Protein AF-0000000084526149 (afdb_homodimer)

Structure (mmCIF, N/CA/C/O backbone):
data_AF-0000000084526149-model_v1
#
loop_
_entity.id
_entity.type
_entity.pdbx_description
1 polymer 'DUF1289 domain-containing protein'
#
loop_
_atom_site.group_PDB
_atom_site.id
_atom_site.type_symbol
_atom_site.label_atom_id
_atom_site.label_alt_id
_atom_site.label_comp_id
_atom_site.label_asym_id
_atom_site.label_entity_id
_atom_site.label_seq_id
_atom_site.pdbx_PDB_ins_code
_atom_site.Cartn_x
_atom_site.Cartn_y
_atom_site.Cartn_z
_atom_site.occupancy
_atom_site.B_iso_or_equiv
_atom_site.auth_seq_id
_atom_site.auth_comp_id
_atom_site.auth_asym_id
_atom_site.auth_atom_id
_atom_site.pdbx_PDB_model_num
ATOM 1 N N . MET A 1 1 ? 4.742 16.484 -14.406 1 62.59 1 MET A N 1
ATOM 2 C CA . MET A 1 1 ? 3.447 16.203 -13.805 1 62.59 1 MET A CA 1
ATOM 3 C C . MET A 1 1 ? 3.385 16.719 -12.367 1 62.59 1 MET A C 1
ATOM 5 O O . MET A 1 1 ? 4.41 16.797 -11.695 1 62.59 1 MET A O 1
ATOM 9 N N . ALA A 1 2 ? 2.205 17.266 -11.969 1 78.88 2 ALA A N 1
ATOM 10 C CA . ALA A 1 2 ? 2.012 17.859 -10.648 1 78.88 2 ALA A CA 1
ATOM 11 C C . ALA A 1 2 ? 2.244 16.844 -9.547 1 78.88 2 ALA A C 1
ATOM 13 O O . ALA A 1 2 ? 2.006 15.641 -9.742 1 78.88 2 ALA A O 1
ATOM 14 N N . LYS A 1 3 ? 2.852 17.281 -8.508 1 91.75 3 LYS A N 1
ATOM 15 C CA . LYS A 1 3 ? 3.072 16.391 -7.367 1 91.75 3 LYS A CA 1
ATOM 16 C C . LYS A 1 3 ? 1.754 16.031 -6.684 1 91.75 3 LYS A C 1
ATOM 18 O O . LYS A 1 3 ? 0.881 16.891 -6.527 1 91.75 3 LYS A O 1
ATOM 23 N N . VAL A 1 4 ? 1.577 14.766 -6.395 1 95.19 4 VAL A N 1
ATOM 24 C CA . VAL A 1 4 ? 0.445 14.305 -5.602 1 95.19 4 VAL A CA 1
ATOM 25 C C . VAL A 1 4 ? 0.786 14.391 -4.117 1 95.19 4 VAL A C 1
ATOM 27 O O . VAL A 1 4 ? 1.903 14.062 -3.709 1 95.19 4 VAL A O 1
ATOM 30 N N . GLN A 1 5 ? -0.156 14.852 -3.379 1 95.88 5 GLN A N 1
ATOM 31 C CA . GLN A 1 5 ? 0.069 14.953 -1.94 1 95.88 5 GLN A CA 1
ATOM 32 C C . GLN A 1 5 ? 0.343 13.578 -1.332 1 95.88 5 GLN A C 1
ATOM 34 O O . GLN A 1 5 ? -0.36 12.609 -1.629 1 95.88 5 GLN A O 1
ATOM 39 N N . SER A 1 6 ? 1.387 13.469 -0.518 1 96.19 6 SER A N 1
ATOM 40 C CA . SER A 1 6 ? 1.696 12.242 0.202 1 96.19 6 SER A CA 1
ATOM 41 C C . SER A 1 6 ? 0.608 11.906 1.217 1 96.19 6 SER A C 1
ATOM 43 O O . SER A 1 6 ? -0.058 12.805 1.739 1 96.19 6 SER A O 1
ATOM 45 N N . PRO A 1 7 ? 0.477 10.688 1.5 1 96.31 7 PRO A N 1
ATOM 46 C CA . PRO A 1 7 ? -0.512 10.32 2.516 1 96.31 7 PRO A CA 1
ATOM 47 C C . PRO A 1 7 ? -0.159 10.852 3.902 1 96.31 7 PRO A C 1
ATOM 49 O O . PRO A 1 7 ? -1.006 10.852 4.801 1 96.31 7 PRO A O 1
ATOM 52 N N . CYS A 1 8 ? 1.026 11.266 4.066 1 96.56 8 CYS A N 1
ATOM 53 C CA . CYS A 1 8 ? 1.473 11.781 5.355 1 96.56 8 CYS A CA 1
ATOM 54 C C . CYS A 1 8 ? 0.773 13.094 5.691 1 96.56 8 CYS A C 1
ATOM 56 O O . CYS A 1 8 ? 0.669 13.984 4.844 1 96.56 8 CYS A O 1
ATOM 58 N N . ILE A 1 9 ? 0.421 13.227 6.941 1 95.88 9 ILE A N 1
ATOM 59 C CA . ILE A 1 9 ? -0.251 14.461 7.328 1 95.88 9 ILE A CA 1
ATOM 60 C C . ILE A 1 9 ? 0.566 15.18 8.398 1 95.88 9 ILE A C 1
ATOM 62 O O . ILE A 1 9 ? 0.052 16.062 9.086 1 95.88 9 ILE A O 1
ATOM 66 N N . GLY A 1 10 ? 1.83 14.688 8.648 1 95.38 10 GLY A N 1
ATOM 67 C CA . GLY A 1 10 ? 2.803 15.461 9.406 1 95.38 10 GLY A CA 1
ATOM 68 C C . GLY A 1 10 ? 2.773 15.172 10.891 1 95.38 10 GLY A C 1
ATOM 69 O O . GLY A 1 10 ? 3.322 15.93 11.688 1 95.38 10 GLY A O 1
ATOM 70 N N . VAL A 1 11 ? 2.123 14.156 11.383 1 95 11 VAL A N 1
ATOM 71 C CA . VAL A 1 11 ? 2.082 13.773 12.789 1 95 11 VAL A CA 1
ATOM 72 C C . VAL A 1 11 ? 3.268 12.867 13.109 1 95 11 VAL A C 1
ATOM 74 O O . VAL A 1 11 ? 4.047 13.148 14.023 1 95 11 VAL A O 1
ATOM 77 N N . CYS A 1 12 ? 3.518 11.922 12.508 1 95.94 12 CYS A N 1
ATOM 78 C CA . CYS A 1 12 ? 4.633 10.984 12.492 1 95.94 12 CYS A CA 1
ATOM 79 C C . CYS A 1 12 ? 4.941 10.484 13.898 1 95.94 12 CYS A C 1
ATOM 81 O O . CYS A 1 12 ? 6.098 10.508 14.328 1 95.94 12 CYS A O 1
ATOM 83 N N . LYS A 1 13 ? 4.023 10.219 14.719 1 96.38 13 LYS A N 1
ATOM 84 C CA . LYS A 1 13 ? 4.141 9.508 15.992 1 96.38 13 LYS A CA 1
ATOM 85 C C . LYS A 1 13 ? 3.898 8.008 15.805 1 96.38 13 LYS A C 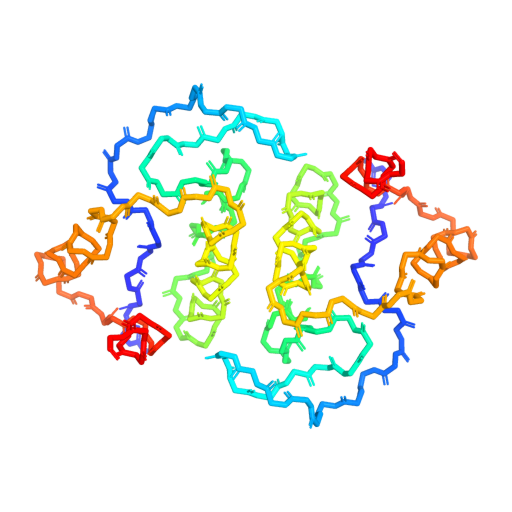1
ATOM 87 O O . LYS A 1 13 ? 2.752 7.566 15.719 1 96.38 13 LYS A O 1
ATOM 92 N N . PHE A 1 14 ? 4.957 7.312 15.836 1 96.38 14 PHE A N 1
ATOM 93 C CA . PHE A 1 14 ? 4.91 5.887 15.531 1 96.38 14 PHE A CA 1
ATOM 94 C C . PHE A 1 14 ? 4.688 5.066 16.797 1 96.38 14 PHE A C 1
ATOM 96 O O . PHE A 1 14 ? 5.629 4.484 17.344 1 96.38 14 PHE A O 1
ATOM 103 N N . ARG A 1 15 ? 3.443 4.969 17.188 1 94.94 15 ARG A N 1
ATOM 104 C CA . ARG A 1 15 ? 3.102 4.273 18.422 1 94.94 15 ARG A CA 1
ATOM 105 C C . ARG A 1 15 ? 1.818 3.467 18.266 1 94.94 15 ARG A C 1
ATOM 107 O O . ARG A 1 15 ? 1.296 2.922 19.25 1 94.94 15 ARG A O 1
ATOM 114 N N . ARG A 1 16 ? 1.331 3.398 17.094 1 92.75 16 ARG A N 1
ATOM 115 C CA . ARG A 1 16 ? 0.119 2.633 16.828 1 92.75 16 ARG A CA 1
ATOM 116 C C . ARG A 1 16 ? 0.453 1.19 16.469 1 92.75 16 ARG A C 1
ATOM 118 O O . ARG A 1 16 ? 1.125 0.937 15.461 1 92.75 16 ARG A O 1
ATOM 125 N N . PRO A 1 17 ? -0.042 0.254 17.281 1 91.81 17 PRO A N 1
ATOM 126 C CA . PRO A 1 17 ? 0.179 -1.143 16.906 1 91.81 17 PRO A CA 1
ATOM 127 C C . PRO A 1 17 ? -0.62 -1.55 15.664 1 91.81 17 PRO A C 1
ATOM 129 O O . PRO A 1 17 ? -1.758 -1.108 15.492 1 91.81 17 PRO A O 1
ATOM 132 N N . GLY A 1 18 ? 0.069 -2.332 14.828 1 89.75 18 GLY A N 1
ATOM 133 C CA . GLY A 1 18 ? -0.612 -2.785 13.625 1 89.75 18 GLY A CA 1
ATOM 134 C C . GLY A 1 18 ? 0.02 -4.02 13.016 1 89.75 18 GLY A C 1
ATOM 135 O O . GLY A 1 18 ? 0.942 -4.602 13.594 1 89.75 18 GLY A O 1
ATOM 136 N N . PRO A 1 19 ? -0.462 -4.387 11.875 1 84.75 19 PRO A N 1
ATOM 137 C CA . PRO A 1 19 ? -0.054 -5.656 11.273 1 84.75 19 PRO A CA 1
ATOM 138 C C . PRO A 1 19 ? 1.415 -5.672 10.859 1 84.75 19 PRO A C 1
ATOM 140 O O . PRO A 1 19 ? 2.035 -6.734 10.797 1 84.75 19 PRO A O 1
ATOM 143 N N . ALA A 1 20 ? 1.966 -4.535 10.586 1 91 20 ALA A N 1
ATOM 144 C CA . ALA A 1 20 ? 3.357 -4.461 10.148 1 91 20 ALA A CA 1
ATOM 145 C C . ALA A 1 20 ? 4.234 -3.83 11.227 1 91 20 ALA A C 1
ATOM 147 O O . ALA A 1 20 ? 5.18 -3.098 10.914 1 91 20 ALA A O 1
ATOM 148 N N . GLY A 1 21 ? 3.807 -4.047 12.453 1 91.38 21 GLY A N 1
ATOM 149 C CA . GLY A 1 21 ? 4.57 -3.492 13.555 1 91.38 21 GLY A CA 1
ATOM 150 C C . GLY A 1 21 ? 3.986 -2.199 14.094 1 91.38 21 GLY A C 1
ATOM 151 O O . GLY A 1 21 ? 2.793 -2.125 14.391 1 91.38 21 GLY A O 1
ATOM 152 N N . THR A 1 22 ? 4.801 -1.172 14.156 1 95.62 22 THR A N 1
ATOM 153 C CA . THR A 1 22 ? 4.375 0.111 14.695 1 95.62 22 THR A CA 1
ATOM 154 C C . THR A 1 22 ?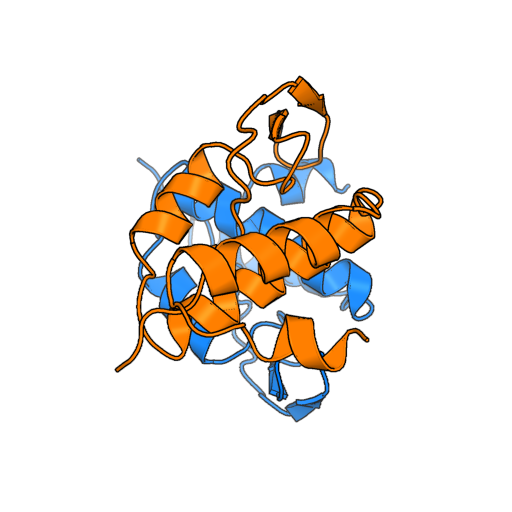 4.035 1.09 13.578 1 95.62 22 THR A C 1
ATOM 156 O O . THR A 1 22 ? 4.816 1.267 12.641 1 95.62 22 THR A O 1
ATOM 159 N N . HIS A 1 23 ? 2.93 1.7 13.719 1 96.94 23 HIS A N 1
ATOM 160 C CA . HIS A 1 23 ? 2.398 2.586 12.688 1 96.94 23 HIS A CA 1
ATOM 161 C C . HIS A 1 23 ? 2.232 4.008 13.219 1 96.94 23 HIS A C 1
ATOM 163 O O . HIS A 1 23 ? 2.137 4.215 14.43 1 96.94 23 HIS A O 1
ATOM 169 N N . CYS A 1 24 ? 2.252 4.93 12.32 1 97.12 24 CYS A N 1
ATOM 170 C CA . CYS A 1 24 ? 1.956 6.32 12.641 1 97.12 24 CYS A CA 1
ATOM 171 C C . CYS A 1 24 ? 0.508 6.48 13.086 1 97.12 24 CYS A C 1
ATOM 173 O O . CYS A 1 24 ? -0.402 5.926 12.469 1 97.12 24 CYS A O 1
ATOM 175 N N . ILE A 1 25 ? 0.226 7.273 14.117 1 95.12 25 ILE A N 1
ATOM 176 C CA . ILE A 1 25 ? -1.123 7.441 14.648 1 95.12 25 ILE A CA 1
ATOM 177 C C . ILE A 1 25 ? -1.952 8.289 13.688 1 95.12 25 ILE A C 1
ATOM 179 O O . ILE A 1 25 ? -3.184 8.289 13.75 1 95.12 25 ILE A O 1
ATOM 183 N N . GLY A 1 26 ? -1.295 9.031 12.773 1 94.5 26 GLY A N 1
ATOM 184 C CA . GLY A 1 26 ? -1.986 9.906 11.844 1 94.5 26 GLY A CA 1
ATOM 185 C C . GLY A 1 26 ? -2.33 9.234 10.523 1 94.5 26 GLY A C 1
ATOM 186 O O . GLY A 1 26 ? -3.5 8.977 10.242 1 94.5 26 GLY A O 1
ATOM 187 N N . CYS A 1 27 ? -1.297 8.789 9.859 1 96.44 27 CYS A N 1
ATOM 188 C CA . CYS A 1 27 ? -1.53 8.289 8.516 1 96.44 27 CYS A CA 1
ATOM 189 C C . CYS A 1 27 ? -1.512 6.766 8.492 1 96.44 27 CYS A C 1
ATOM 191 O O . CYS A 1 27 ? -1.831 6.148 7.473 1 96.44 27 CYS A O 1
ATOM 193 N N . SER A 1 28 ? -1.023 6.102 9.539 1 96.44 28 SER A N 1
ATOM 194 C CA . SER A 1 28 ? -1.024 4.656 9.742 1 96.44 28 SER A CA 1
ATOM 195 C C . SER A 1 28 ? 0.073 3.984 8.93 1 96.44 28 SER A C 1
ATOM 197 O O . SER A 1 28 ? 0.075 2.762 8.773 1 96.44 28 SER A O 1
ATOM 199 N N . MET A 1 29 ? 0.984 4.773 8.391 1 97.06 29 MET A N 1
ATOM 200 C CA . MET A 1 29 ? 2.129 4.152 7.73 1 97.06 29 MET A CA 1
ATOM 201 C C . MET A 1 29 ? 3.186 3.738 8.75 1 97.06 29 MET A C 1
ATOM 203 O O . MET A 1 29 ? 3.301 4.344 9.812 1 97.06 29 MET A O 1
ATOM 207 N N . THR A 1 30 ? 3.883 2.73 8.422 1 97.69 30 THR A N 1
ATOM 208 C CA . THR A 1 30 ? 5.129 2.469 9.133 1 97.69 30 THR A CA 1
ATOM 209 C C . THR A 1 30 ? 6.242 3.385 8.625 1 97.69 30 THR A C 1
ATOM 211 O O . THR A 1 30 ? 6.086 4.051 7.598 1 97.69 30 THR A O 1
ATOM 214 N N . ARG A 1 31 ? 7.328 3.338 9.344 1 97.25 31 ARG A N 1
ATOM 215 C CA . ARG A 1 31 ? 8.469 4.129 8.883 1 97.25 31 ARG A CA 1
ATOM 216 C C . ARG A 1 31 ? 8.922 3.684 7.5 1 97.25 31 ARG A C 1
ATOM 218 O O . ARG A 1 31 ? 9.266 4.516 6.656 1 97.25 31 ARG A O 1
ATOM 225 N N . GLU A 1 32 ? 8.961 2.412 7.301 1 96.56 32 GLU A N 1
ATOM 226 C CA . GLU A 1 32 ? 9.391 1.88 6.012 1 96.56 32 GLU A CA 1
ATOM 227 C C . GLU A 1 32 ? 8.43 2.289 4.898 1 96.56 32 GLU A C 1
ATOM 229 O O . GLU A 1 32 ? 8.859 2.633 3.795 1 96.56 32 GLU A O 1
ATOM 234 N N . GLN A 1 33 ? 7.133 2.275 5.18 1 97.5 33 GLN A N 1
ATOM 235 C CA . GLN A 1 33 ? 6.133 2.691 4.203 1 97.5 33 GLN A CA 1
ATOM 236 C C . GLN A 1 33 ? 6.273 4.176 3.871 1 97.5 33 GLN A C 1
ATOM 238 O O . GLN A 1 33 ? 6.098 4.578 2.719 1 97.5 33 GLN A O 1
ATOM 243 N N . LYS A 1 34 ? 6.559 4.941 4.82 1 97.31 34 LYS A N 1
ATOM 244 C CA . LYS A 1 34 ? 6.801 6.359 4.586 1 97.31 34 LYS A CA 1
ATOM 245 C C . LYS A 1 34 ? 8.016 6.57 3.688 1 97.31 34 LYS A C 1
ATOM 247 O O . LYS A 1 34 ? 8.008 7.445 2.816 1 97.31 34 LYS A O 1
ATOM 252 N N . LYS A 1 35 ? 9.062 5.805 3.908 1 96.12 35 LYS A N 1
ATOM 253 C CA . LYS A 1 35 ? 10.242 5.883 3.047 1 96.12 35 LYS A CA 1
ATOM 254 C C . LYS A 1 35 ? 9.875 5.594 1.593 1 96.12 35 LYS A C 1
ATOM 256 O O . LYS A 1 35 ? 10.367 6.258 0.679 1 96.12 35 LYS A O 1
ATOM 261 N N . ILE A 1 36 ? 9.07 4.633 1.413 1 96.44 36 ILE A N 1
ATOM 262 C CA . ILE A 1 36 ? 8.617 4.305 0.065 1 96.44 36 ILE A CA 1
ATOM 263 C C . ILE A 1 36 ? 7.879 5.496 -0.536 1 96.44 36 ILE A C 1
ATOM 265 O O . ILE A 1 36 ? 8.148 5.891 -1.673 1 96.44 36 ILE A O 1
ATOM 269 N N . ALA A 1 37 ? 6.949 6.047 0.269 1 96.56 37 ALA A N 1
ATOM 270 C CA . ALA A 1 37 ? 6.152 7.18 -0.194 1 96.56 37 ALA A CA 1
ATOM 271 C C . ALA A 1 37 ? 7.043 8.32 -0.676 1 96.56 37 ALA A C 1
ATOM 273 O O . ALA A 1 37 ? 6.727 8.992 -1.66 1 96.56 37 ALA A O 1
ATOM 274 N N . LYS A 1 38 ? 8.156 8.5 -0.056 1 94.12 38 LYS A N 1
ATOM 275 C CA . LYS A 1 38 ? 9.062 9.602 -0.368 1 94.12 38 LYS A CA 1
ATOM 276 C C . LYS A 1 38 ? 9.711 9.406 -1.733 1 94.12 38 LYS A C 1
ATOM 278 O O . LYS A 1 38 ? 10.18 10.367 -2.348 1 94.12 38 LYS A O 1
ATOM 283 N N . THR A 1 39 ? 9.727 8.195 -2.182 1 93 39 THR A N 1
ATOM 284 C CA . THR A 1 39 ? 10.359 7.914 -3.467 1 93 39 THR A CA 1
ATOM 285 C C . THR A 1 39 ? 9.344 8.008 -4.602 1 93 39 THR A C 1
ATOM 287 O O . THR A 1 39 ? 9.719 7.988 -5.777 1 93 39 THR A O 1
ATOM 290 N N . LEU A 1 40 ? 8.008 8.07 -4.223 1 91.38 40 LEU A N 1
ATOM 291 C CA . LEU A 1 40 ? 6.922 8.055 -5.199 1 91.38 40 LEU A CA 1
ATOM 292 C C . LEU A 1 40 ? 6.246 9.422 -5.273 1 91.38 40 LEU A C 1
ATOM 294 O O . LEU A 1 40 ? 5.098 9.57 -4.844 1 91.38 40 LEU A O 1
ATOM 298 N N . LYS A 1 41 ? 6.789 10.336 -5.871 1 74 41 LYS A N 1
ATOM 299 C CA . LYS A 1 41 ? 6.25 11.688 -5.707 1 74 41 LYS A CA 1
ATOM 300 C C . LYS A 1 41 ? 5.391 12.078 -6.906 1 74 41 LYS A C 1
ATOM 302 O O . LYS A 1 41 ? 4.527 12.953 -6.793 1 74 41 LYS A O 1
ATOM 307 N N . LYS A 1 42 ? 5.559 11.469 -7.93 1 81 42 LYS A N 1
ATOM 308 C CA . LYS A 1 42 ? 4.855 12.016 -9.086 1 81 42 LYS A CA 1
ATOM 309 C C . LYS A 1 42 ? 3.984 10.953 -9.75 1 81 42 LYS A C 1
ATOM 311 O O . LYS A 1 42 ? 4.262 9.758 -9.641 1 81 42 LYS A O 1
ATOM 316 N N . GLY A 1 43 ? 2.844 11.516 -10.18 1 85.81 43 GLY A N 1
ATOM 317 C CA . GLY A 1 43 ? 2.074 10.805 -11.195 1 85.81 43 GLY A CA 1
ATOM 318 C C . GLY A 1 43 ? 1.328 9.609 -10.648 1 85.81 43 GLY A C 1
ATOM 319 O O . GLY A 1 43 ? 0.753 9.672 -9.555 1 85.81 43 GLY A O 1
ATOM 320 N N . ALA A 1 44 ? 1.185 8.648 -11.406 1 90.94 44 ALA A N 1
ATOM 321 C CA . ALA A 1 44 ? 0.323 7.488 -11.211 1 90.94 44 ALA A CA 1
ATOM 322 C C . ALA A 1 44 ? 0.82 6.625 -10.055 1 90.94 44 ALA A C 1
ATOM 324 O O . ALA A 1 44 ? 0.023 6.02 -9.336 1 90.94 44 ALA A O 1
ATOM 325 N N . ALA A 1 45 ? 2.107 6.656 -9.812 1 93.44 45 ALA A N 1
ATOM 326 C CA . ALA A 1 45 ? 2.67 5.84 -8.742 1 93.44 45 ALA A CA 1
ATOM 327 C C . ALA A 1 45 ? 2.275 6.383 -7.371 1 93.44 45 ALA A C 1
ATOM 329 O O . ALA A 1 45 ? 1.922 5.617 -6.473 1 93.44 45 ALA A O 1
ATOM 330 N N . ALA A 1 46 ? 2.346 7.668 -7.254 1 95.44 46 ALA A N 1
ATOM 331 C CA . ALA A 1 46 ? 1.959 8.305 -6 1 95.44 46 ALA A CA 1
ATOM 332 C C . ALA A 1 46 ? 0.481 8.07 -5.699 1 95.44 46 ALA A C 1
ATOM 334 O O . ALA A 1 46 ? 0.114 7.754 -4.566 1 95.44 46 ALA A O 1
ATOM 335 N N . GLU A 1 47 ? -0.33 8.18 -6.703 1 94.56 47 GLU A N 1
ATOM 336 C CA . GLU A 1 47 ? -1.763 7.934 -6.566 1 94.56 47 GLU A CA 1
ATOM 337 C C . GLU A 1 47 ? -2.035 6.504 -6.105 1 94.56 47 GLU A C 1
ATOM 339 O O . GLU A 1 47 ? -2.84 6.281 -5.195 1 94.56 47 GLU A O 1
ATOM 344 N N . ALA A 1 48 ? -1.369 5.652 -6.746 1 96.19 48 ALA A N 1
ATOM 345 C CA . ALA A 1 48 ? -1.557 4.234 -6.453 1 96.19 48 ALA A CA 1
ATOM 346 C C . ALA A 1 48 ? -1.142 3.91 -5.02 1 96.19 48 ALA A C 1
ATOM 348 O O . ALA A 1 48 ? -1.766 3.076 -4.359 1 96.19 48 ALA A O 1
ATOM 349 N N . PHE A 1 49 ? -0.071 4.559 -4.559 1 97.12 49 PHE A N 1
ATOM 350 C CA . PHE A 1 49 ? 0.411 4.309 -3.203 1 97.12 49 PHE A CA 1
ATOM 351 C C . PHE A 1 49 ? -0.565 4.859 -2.172 1 97.12 49 PHE A C 1
ATOM 353 O O . PHE A 1 49 ? -0.813 4.227 -1.143 1 97.12 49 PHE A O 1
ATOM 360 N N . VAL A 1 50 ? -1.153 6.02 -2.467 1 96.56 50 VAL A N 1
ATOM 361 C CA . VAL A 1 50 ? -2.129 6.602 -1.55 1 96.56 50 VAL A CA 1
ATOM 362 C C . VAL A 1 50 ? -3.311 5.648 -1.382 1 96.56 50 VAL A C 1
ATOM 364 O O . VAL A 1 50 ? -3.818 5.469 -0.272 1 96.56 50 VAL A O 1
ATOM 367 N N . ALA A 1 51 ? -3.705 4.988 -2.422 1 96.12 51 ALA A N 1
ATOM 368 C CA . ALA A 1 51 ? -4.812 4.039 -2.359 1 96.12 51 ALA A CA 1
ATOM 369 C C . ALA A 1 51 ? -4.492 2.885 -1.416 1 96.12 51 ALA A C 1
ATOM 371 O O . ALA A 1 51 ? -5.363 2.414 -0.682 1 96.12 51 ALA A O 1
ATOM 372 N N . LEU A 1 52 ? -3.271 2.465 -1.459 1 96.81 52 LEU A N 1
ATOM 373 C CA . LEU A 1 52 ? -2.846 1.395 -0.565 1 96.81 52 LEU A CA 1
ATOM 374 C C . LEU A 1 52 ? -2.934 1.835 0.892 1 96.81 52 LEU A C 1
ATOM 376 O O . LEU A 1 52 ? -3.41 1.083 1.745 1 96.81 52 LEU A O 1
ATOM 380 N N . VAL A 1 53 ? -2.48 3.02 1.152 1 96.38 53 VAL A N 1
ATOM 381 C CA . VAL A 1 53 ? -2.473 3.531 2.52 1 96.38 53 VAL A CA 1
ATOM 382 C C . VAL A 1 53 ? -3.906 3.717 3.012 1 96.38 53 VAL A C 1
ATOM 384 O O . VAL A 1 53 ? -4.215 3.424 4.168 1 96.38 53 VAL A O 1
ATOM 387 N N . ILE A 1 54 ? -4.766 4.094 2.139 1 94.31 54 ILE A N 1
ATOM 388 C CA . ILE A 1 54 ? -6.164 4.266 2.506 1 94.31 54 ILE A CA 1
ATOM 389 C C . ILE A 1 54 ? -6.777 2.91 2.855 1 94.31 54 ILE A C 1
ATOM 391 O O . ILE A 1 54 ? -7.531 2.793 3.826 1 94.31 54 ILE A O 1
ATOM 395 N N . ALA A 1 55 ? -6.488 1.929 2.107 1 93.38 55 ALA A N 1
ATOM 396 C CA . ALA A 1 55 ? -6.969 0.585 2.42 1 93.38 55 ALA A CA 1
ATOM 397 C C . ALA A 1 55 ? -6.469 0.125 3.785 1 93.38 55 ALA A C 1
ATOM 399 O O . ALA A 1 55 ? -7.227 -0.439 4.574 1 93.38 55 ALA A O 1
ATOM 400 N N . GLN A 1 56 ? -5.219 0.358 4.035 1 94.44 56 GLN A N 1
ATOM 401 C CA . GLN A 1 56 ? -4.652 -0.003 5.332 1 94.44 56 GLN A CA 1
ATOM 402 C C . GLN A 1 56 ? -5.352 0.742 6.465 1 94.44 56 GLN A C 1
ATOM 404 O O . GLN A 1 56 ? -5.664 0.153 7.5 1 94.44 56 GLN A O 1
ATOM 409 N N . GLN A 1 57 ? -5.656 1.996 6.23 1 92.88 57 GLN A N 1
ATOM 410 C CA . GLN A 1 57 ? -6.371 2.781 7.234 1 92.88 57 GLN A CA 1
ATOM 411 C C . GLN A 1 57 ? -7.75 2.195 7.512 1 92.88 57 GLN A C 1
ATOM 413 O O . GLN A 1 57 ? -8.203 2.174 8.656 1 92.88 57 GLN A O 1
ATOM 418 N N . SER A 1 58 ? -8.359 1.732 6.52 1 90.5 58 SER A N 1
ATOM 419 C CA . SER A 1 58 ? -9.695 1.173 6.656 1 90.5 58 SER A CA 1
ATOM 420 C C . SER A 1 58 ? -9.688 -0.09 7.512 1 90.5 58 SER A C 1
ATOM 422 O O . SER A 1 58 ? -10.625 -0.347 8.266 1 90.5 58 SER A O 1
ATOM 424 N N . VAL A 1 59 ? -8.672 -0.842 7.379 1 89.06 59 VAL A N 1
ATOM 425 C CA . VAL A 1 59 ? -8.547 -2.09 8.125 1 89.06 59 VAL A CA 1
ATOM 426 C C . VAL A 1 59 ? -8.188 -1.789 9.578 1 89.06 59 VAL A C 1
ATOM 428 O O . VAL A 1 59 ? -8.648 -2.477 10.492 1 89.06 59 VAL A O 1
ATOM 431 N N . MET A 1 60 ? -7.406 -0.818 9.773 1 89.25 60 MET A N 1
ATOM 432 C CA . MET A 1 60 ? -6.883 -0.507 11.102 1 89.25 60 MET A CA 1
ATOM 433 C C . MET A 1 60 ? -7.848 0.388 11.875 1 89.25 60 MET A C 1
ATOM 435 O O . MET A 1 60 ? -7.703 0.565 13.086 1 89.25 60 MET A O 1
ATOM 439 N N . GLY A 1 61 ? -8.938 0.799 11.266 1 78.56 61 GLY A N 1
ATOM 440 C CA . GLY A 1 61 ? -9.82 1.775 11.883 1 78.56 61 GLY A CA 1
ATOM 441 C C . GLY A 1 61 ? -9.383 3.209 11.648 1 78.56 61 GLY A C 1
ATOM 442 O O . GLY A 1 61 ? -8.398 3.666 12.227 1 78.56 61 GLY A O 1
ATOM 443 N N . GLY A 1 62 ? -9.695 3.748 10.445 1 62.88 62 GLY A N 1
ATOM 444 C CA . GLY A 1 62 ? -9.352 5.078 9.961 1 62.88 62 GLY A CA 1
ATOM 445 C C . GLY A 1 62 ? -9.383 6.133 11.055 1 62.88 62 GLY A C 1
ATOM 446 O O . GLY A 1 62 ? -9.922 5.898 12.141 1 62.88 62 GLY A O 1
ATOM 447 N N . TYR A 1 63 ? -8.422 6.977 10.984 1 65.31 63 TYR A N 1
ATOM 448 C CA . TYR A 1 63 ? -8.539 8.242 11.703 1 65.31 63 TYR A CA 1
ATOM 449 C C . TYR A 1 63 ? -9.508 9.18 11 1 65.31 63 TYR A C 1
ATOM 451 O O . TYR A 1 63 ? -9.273 9.578 9.852 1 65.31 63 TYR A O 1
ATOM 459 N N . ARG A 1 64 ? -10.648 9.289 11.508 1 73.81 64 ARG A N 1
ATOM 460 C CA . ARG A 1 64 ? -11.734 10.07 10.914 1 73.81 64 ARG A CA 1
ATOM 461 C C . ARG A 1 64 ? -11.219 11.414 10.406 1 73.81 64 ARG A C 1
ATOM 463 O O . ARG A 1 64 ? -11.719 11.938 9.406 1 73.81 64 ARG A O 1
ATOM 470 N N . HIS A 1 65 ? -10.18 11.828 11.031 1 86.81 65 HIS A N 1
ATOM 471 C CA . HIS A 1 65 ? -9.734 13.172 10.703 1 86.81 65 HIS A CA 1
ATOM 472 C C . HIS A 1 65 ? -8.664 13.156 9.617 1 86.81 65 HIS A C 1
ATOM 474 O O . HIS A 1 65 ? -8.227 14.211 9.156 1 86.81 65 HIS A O 1
ATOM 480 N N . TRP A 1 66 ? -8.281 12.016 9.18 1 93.75 66 TRP A N 1
ATOM 481 C CA . TRP A 1 66 ? -7.184 11.938 8.227 1 93.75 66 TRP A CA 1
ATOM 482 C C . TRP A 1 66 ? -7.555 12.633 6.914 1 93.75 66 TRP A C 1
ATOM 484 O O . TRP A 1 66 ? -6.773 13.422 6.379 1 93.75 66 TRP A O 1
ATOM 494 N N . ARG A 1 67 ? -8.703 1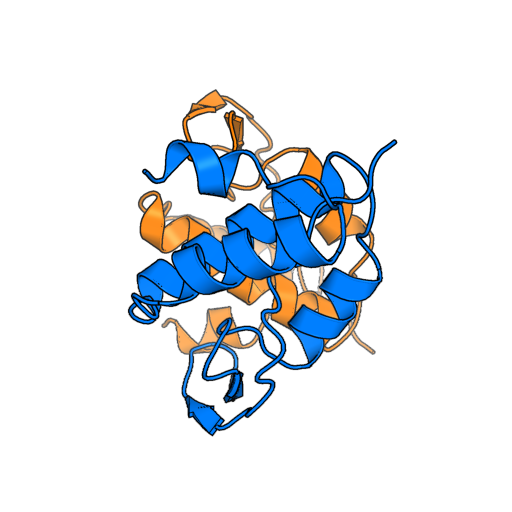2.328 6.426 1 93.12 67 ARG A N 1
ATOM 495 C CA . ARG A 1 67 ? -9.102 12.867 5.133 1 93.12 67 ARG A CA 1
ATOM 496 C C . ARG A 1 67 ? -9.094 14.398 5.152 1 93.12 67 ARG A C 1
ATOM 498 O O . ARG A 1 67 ? -8.562 15.031 4.238 1 93.12 67 ARG A O 1
ATOM 505 N N . ALA A 1 68 ? -9.719 14.953 6.195 1 94.56 68 ALA A N 1
ATOM 506 C CA . ALA A 1 68 ? -9.75 16.406 6.324 1 94.56 68 ALA A CA 1
ATOM 507 C C . ALA A 1 68 ? -8.336 16.969 6.422 1 94.56 68 ALA A C 1
ATOM 509 O O . ALA A 1 68 ? -8.016 17.984 5.781 1 94.56 68 ALA A O 1
ATOM 510 N N . ALA A 1 69 ? -7.512 16.359 7.195 1 96.12 69 ALA A N 1
ATOM 511 C CA . ALA A 1 69 ? -6.129 16.797 7.355 1 96.12 69 ALA A CA 1
ATOM 512 C C . ALA A 1 69 ? -5.355 16.672 6.047 1 96.12 69 ALA A C 1
ATOM 514 O O . ALA A 1 69 ? -4.547 17.531 5.703 1 96.12 69 ALA A O 1
ATOM 515 N N . TYR A 1 70 ? -5.559 15.586 5.359 1 96.38 70 TYR A N 1
ATOM 516 C CA . TYR A 1 70 ? -4.934 15.344 4.062 1 96.38 70 TYR A CA 1
ATOM 517 C C . TYR A 1 70 ? -5.297 16.438 3.068 1 96.38 70 TYR A C 1
ATOM 519 O O . TYR A 1 70 ? -4.422 16.984 2.385 1 96.38 70 TYR A O 1
ATOM 527 N N . LEU A 1 71 ? -6.574 16.75 2.977 1 95.75 71 LEU A N 1
ATOM 528 C CA . LEU A 1 71 ? -7.035 17.781 2.057 1 95.75 71 LEU A CA 1
ATOM 529 C C . LEU A 1 71 ? -6.453 19.141 2.432 1 95.75 71 LEU A C 1
ATOM 531 O O . LEU A 1 71 ? -6.039 19.906 1.558 1 95.75 71 LEU A O 1
ATOM 535 N N . LYS A 1 72 ? -6.449 19.453 3.656 1 96.44 72 LYS A N 1
ATOM 536 C CA . LYS A 1 72 ? -5.883 20.719 4.125 1 96.44 72 LYS A CA 1
ATOM 537 C C . LYS A 1 72 ? -4.402 20.812 3.76 1 96.44 72 LYS A C 1
ATOM 539 O O . LYS A 1 72 ? -3.941 21.875 3.316 1 96.44 72 LYS A O 1
ATOM 544 N N . ARG A 1 73 ? -3.684 19.766 3.902 1 96.25 73 ARG A N 1
ATOM 545 C CA . ARG A 1 73 ? -2.26 19.75 3.582 1 96.25 73 ARG A CA 1
ATOM 546 C C . ARG A 1 73 ? -2.035 19.891 2.08 1 96.25 73 ARG A C 1
ATOM 548 O O . ARG A 1 73 ? -1.098 20.562 1.647 1 96.25 73 ARG A O 1
ATOM 555 N N . SER A 1 74 ? -2.838 19.203 1.337 1 95.69 74 SER A N 1
ATOM 556 C CA . SER A 1 74 ? -2.744 19.328 -0.114 1 95.69 74 SER A CA 1
ATOM 557 C C . SER A 1 74 ? -2.906 20.781 -0.552 1 95.69 74 SER A C 1
ATOM 559 O O . SER A 1 74 ? -2.146 21.266 -1.392 1 95.69 74 SER A O 1
ATOM 561 N N . LEU A 1 75 ? -3.865 21.438 -0.029 1 95.56 75 LEU A N 1
ATOM 562 C CA . LEU A 1 75 ? -4.117 22.844 -0.337 1 95.56 75 LEU A CA 1
ATOM 563 C C . LEU A 1 75 ? -2.947 23.703 0.098 1 95.56 75 LEU A C 1
ATOM 565 O O . LEU A 1 75 ? -2.482 24.562 -0.667 1 95.56 75 LEU A O 1
ATOM 569 N N . LYS A 1 76 ? -2.496 23.516 1.256 1 96.56 76 LYS A N 1
ATOM 570 C CA . LYS A 1 76 ? -1.4 24.312 1.811 1 96.56 76 LYS A CA 1
ATOM 571 C C . LYS A 1 76 ? -0.139 24.172 0.963 1 96.56 76 LYS A C 1
ATOM 573 O O . LYS A 1 76 ? 0.577 25.156 0.744 1 96.56 76 LYS A O 1
ATOM 578 N N . LYS A 1 77 ? 0.132 22.984 0.5 1 95.25 77 LYS A N 1
ATOM 579 C CA . LYS A 1 77 ? 1.366 22.688 -0.226 1 95.25 77 LYS A CA 1
ATOM 580 C C . LYS A 1 77 ? 1.188 22.922 -1.725 1 95.25 77 LYS A C 1
ATOM 582 O O . LYS A 1 77 ? 2.162 22.906 -2.48 1 95.25 77 LYS A O 1
ATOM 587 N N . GLY A 1 78 ? -0.025 23.109 -2.15 1 94.75 78 GLY A N 1
ATOM 588 C CA . GLY A 1 78 ? -0.291 23.281 -3.568 1 94.75 78 GLY A CA 1
ATOM 589 C C . GLY A 1 78 ? -0.106 22.016 -4.375 1 94.75 78 GLY A C 1
ATOM 590 O O . GLY A 1 78 ? 0.436 22.047 -5.484 1 94.75 78 GLY A O 1
ATOM 591 N N . ARG A 1 79 ? -0.47 20.875 -3.76 1 94.81 79 ARG A N 1
ATOM 592 C CA . ARG A 1 79 ? -0.321 19.578 -4.41 1 94.81 79 ARG A CA 1
ATOM 593 C C . ARG A 1 79 ? -1.677 19 -4.812 1 94.81 79 ARG A C 1
ATOM 595 O O . ARG A 1 79 ? -2.703 19.359 -4.23 1 94.81 79 ARG A O 1
ATOM 602 N N . ARG A 1 80 ? -1.666 18.172 -5.734 1 94 80 ARG A N 1
ATOM 603 C CA . ARG A 1 80 ? -2.891 17.516 -6.18 1 94 80 ARG A CA 1
ATOM 604 C C . ARG A 1 80 ? -3.373 16.5 -5.152 1 94 80 ARG A C 1
ATOM 606 O O . ARG A 1 80 ? -2.566 15.773 -4.566 1 94 80 ARG A O 1
ATOM 613 N N . VAL A 1 81 ? -4.688 16.359 -5.117 1 94.69 81 VAL A N 1
ATOM 614 C CA . VAL A 1 81 ? -5.305 15.336 -4.27 1 94.69 81 VAL A CA 1
ATOM 615 C C . VAL A 1 81 ? -5.457 14.031 -5.047 1 94.69 81 VAL A C 1
ATOM 617 O O . VAL A 1 81 ? -5.891 14.039 -6.203 1 94.69 81 VAL A O 1
ATOM 620 N N . ALA A 1 82 ? -5.082 13.023 -4.406 1 93.88 82 ALA A N 1
ATOM 621 C CA . ALA A 1 82 ? -5.254 11.727 -5.059 1 93.88 82 ALA A CA 1
ATOM 622 C C . ALA A 1 82 ? -6.723 11.453 -5.367 1 93.88 82 ALA A C 1
ATOM 624 O O . ALA A 1 82 ? -7.598 11.766 -4.559 1 93.88 82 ALA A O 1
ATOM 625 N N . GLU A 1 83 ? -6.973 10.805 -6.418 1 91.75 83 GLU A N 1
ATOM 626 C CA . GLU A 1 83 ? -8.336 10.539 -6.863 1 91.75 83 GLU A CA 1
ATOM 627 C C . GLU A 1 83 ? -9.094 9.68 -5.852 1 91.75 83 GLU A C 1
ATOM 629 O O . GLU A 1 83 ? -10.281 9.891 -5.613 1 91.75 83 GLU A O 1
ATOM 634 N N . VAL A 1 84 ? -8.398 8.781 -5.258 1 89.81 84 VAL A N 1
ATOM 635 C CA . VAL A 1 84 ? -9.016 7.844 -4.328 1 89.81 84 VAL A CA 1
ATOM 636 C C . VAL A 1 84 ? -9.531 8.594 -3.104 1 89.81 84 VAL A C 1
ATOM 638 O O . VAL A 1 84 ? -10.438 8.125 -2.414 1 89.81 84 VAL A O 1
ATOM 641 N N . VAL A 1 85 ? -8.953 9.68 -2.814 1 89.31 85 VAL A N 1
ATOM 642 C CA . VAL A 1 85 ? -9.383 10.484 -1.677 1 89.31 85 VAL A CA 1
ATOM 643 C C . VAL A 1 85 ? -10.625 11.289 -2.055 1 89.31 85 VAL A C 1
ATOM 645 O O . VAL A 1 85 ? -11.492 11.523 -1.216 1 89.31 85 VAL A O 1
ATOM 648 N N . ARG A 1 86 ? -10.656 11.641 -3.316 1 81.81 86 ARG A N 1
ATOM 649 C CA . ARG A 1 86 ? -11.789 12.414 -3.818 1 81.81 86 ARG A CA 1
ATOM 650 C C . ARG A 1 86 ? -13.055 11.562 -3.879 1 81.81 86 ARG A C 1
ATOM 652 O O . ARG A 1 86 ? -14.148 12.047 -3.574 1 81.81 86 ARG A O 1
ATOM 659 N N . GLY A 1 87 ? -12.844 10.289 -4.363 1 64.38 87 GLY A N 1
ATOM 660 C CA . GLY A 1 87 ? -14 9.414 -4.5 1 64.38 87 GLY A CA 1
ATOM 661 C C . GLY A 1 87 ? -14.469 8.836 -3.182 1 64.38 87 GLY A C 1
ATOM 662 O O . GLY A 1 87 ? -15.562 8.266 -3.102 1 64.38 87 GLY A O 1
ATOM 663 N N . ALA A 1 88 ? -13.641 8.812 -2.148 1 57.06 88 ALA A N 1
ATOM 664 C CA . ALA A 1 88 ? -14.023 8.266 -0.849 1 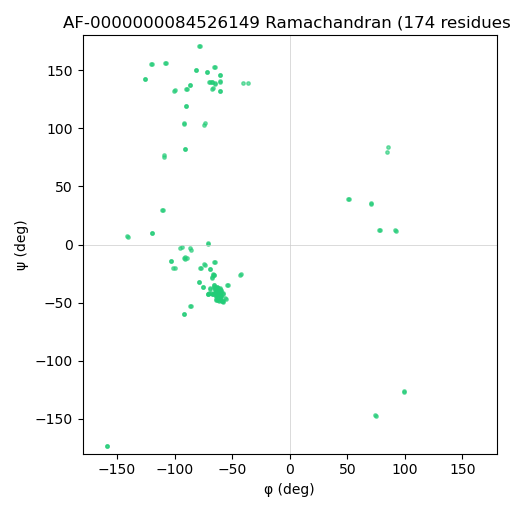57.06 88 ALA A CA 1
ATOM 665 C C . ALA A 1 88 ? -15.023 9.18 -0.148 1 57.06 88 ALA A C 1
ATOM 667 O O . ALA A 1 88 ? -15.547 8.836 0.915 1 57.06 88 ALA A O 1
ATOM 668 N N . GLY A 1 89 ? -15.438 10.281 -0.728 1 42.81 89 GLY A N 1
ATOM 669 C CA . GLY A 1 89 ? -16.469 11.156 -0.187 1 42.81 89 GLY A CA 1
ATOM 670 C C . GLY A 1 89 ? -17.859 10.766 -0.621 1 42.81 89 GLY A C 1
ATOM 671 O O . GLY A 1 89 ? -18.047 10.062 -1.62 1 42.81 89 GLY A O 1
ATOM 672 N N . MET B 1 1 ? 20.797 -8.953 1.473 1 62.88 1 MET B N 1
ATOM 673 C CA . MET B 1 1 ? 19.594 -9.438 2.154 1 62.88 1 MET B CA 1
ATOM 674 C C . MET B 1 1 ? 18.719 -10.242 1.204 1 62.88 1 MET B C 1
ATOM 676 O O . MET B 1 1 ? 18.719 -10.008 -0.005 1 62.88 1 MET B O 1
ATOM 680 N N . ALA B 1 2 ? 18.109 -11.367 1.716 1 78.75 2 ALA B N 1
ATOM 681 C CA . ALA B 1 2 ? 17.297 -12.273 0.915 1 78.75 2 ALA B CA 1
ATOM 682 C C . ALA B 1 2 ? 16.094 -11.555 0.307 1 78.75 2 ALA B C 1
ATOM 684 O O . ALA B 1 2 ? 15.586 -10.594 0.89 1 78.75 2 ALA B O 1
ATOM 685 N N . LYS B 1 3 ? 15.805 -11.883 -0.893 1 91.31 3 LYS B N 1
ATOM 686 C CA . LYS B 1 3 ? 14.648 -11.289 -1.551 1 91.31 3 LYS B CA 1
ATOM 687 C C . LYS B 1 3 ? 13.352 -11.742 -0.894 1 91.31 3 LYS B C 1
ATOM 689 O O . LYS B 1 3 ? 13.211 -12.914 -0.531 1 91.31 3 LYS B O 1
ATOM 694 N N . VAL B 1 4 ? 12.461 -10.805 -0.653 1 95.12 4 VAL B N 1
ATOM 695 C CA . VAL B 1 4 ? 11.117 -11.109 -0.175 1 95.12 4 VAL B CA 1
ATOM 696 C C . VAL B 1 4 ? 10.195 -11.383 -1.362 1 95.12 4 VAL B C 1
ATOM 698 O O . VAL B 1 4 ? 10.266 -10.688 -2.379 1 95.12 4 VAL B O 1
ATOM 701 N N . GLN B 1 5 ? 9.414 -12.383 -1.204 1 95.75 5 GLN B N 1
ATOM 702 C CA . GLN B 1 5 ? 8.477 -12.703 -2.275 1 95.75 5 GLN B CA 1
ATOM 703 C C . GLN B 1 5 ? 7.52 -11.539 -2.535 1 95.75 5 GLN B C 1
ATOM 705 O O . GLN B 1 5 ? 6.969 -10.961 -1.598 1 95.75 5 GLN B O 1
ATOM 710 N N . SER B 1 6 ? 7.344 -11.172 -3.805 1 96.06 6 SER B N 1
ATOM 711 C CA . SER B 1 6 ? 6.387 -10.141 -4.195 1 96.06 6 SER B CA 1
ATOM 712 C C . SER B 1 6 ? 4.953 -10.586 -3.916 1 96.06 6 SER B C 1
ATOM 714 O O . SER B 1 6 ? 4.656 -11.781 -3.938 1 96.06 6 SER B O 1
ATOM 716 N N . PRO B 1 7 ? 4.125 -9.664 -3.703 1 96.25 7 PRO B N 1
ATOM 717 C CA . PRO B 1 7 ? 2.725 -10.039 -3.496 1 96.25 7 PRO B CA 1
ATOM 718 C C . PRO B 1 7 ? 2.088 -10.656 -4.738 1 96.25 7 PRO B C 1
ATOM 720 O O . PRO B 1 7 ? 1.014 -11.258 -4.652 1 96.25 7 PRO B O 1
ATOM 723 N N . CYS B 1 8 ? 2.711 -10.508 -5.824 1 96.5 8 CYS B N 1
ATOM 724 C CA . CYS B 1 8 ? 2.184 -11.047 -7.074 1 96.5 8 CYS B CA 1
ATOM 725 C C . CYS B 1 8 ? 2.195 -12.57 -7.059 1 96.5 8 CYS B C 1
ATOM 727 O O . CYS B 1 8 ? 3.188 -13.18 -6.664 1 96.5 8 CYS B O 1
ATOM 729 N N . ILE B 1 9 ? 1.14 -13.133 -7.586 1 95.88 9 ILE B N 1
ATOM 730 C CA . ILE B 1 9 ? 1.094 -14.586 -7.602 1 95.88 9 ILE B CA 1
ATOM 731 C C . ILE B 1 9 ? 0.999 -15.086 -9.047 1 95.88 9 ILE B C 1
ATOM 733 O O . ILE B 1 9 ? 0.627 -16.234 -9.289 1 95.88 9 ILE B O 1
ATOM 737 N N . GLY B 1 10 ? 1.179 -14.148 -10.047 1 95.38 10 GLY B N 1
ATOM 738 C CA . GLY B 1 10 ? 1.424 -14.539 -11.422 1 95.38 10 GLY B CA 1
ATOM 739 C C . GLY B 1 10 ? 0.157 -14.641 -12.25 1 95.38 10 GLY B C 1
ATOM 740 O O . GLY B 1 10 ? 0.165 -15.211 -13.344 1 95.38 10 GLY B O 1
ATOM 741 N N . VAL B 1 11 ? -0.981 -14.188 -11.812 1 95.06 11 VAL B N 1
ATOM 742 C CA . VAL B 1 11 ? -2.236 -14.203 -12.562 1 95.06 11 VAL B CA 1
ATOM 743 C C . VAL B 1 11 ? -2.326 -12.961 -13.445 1 95.06 11 VAL B C 1
ATOM 745 O O . VAL B 1 11 ? -2.527 -13.07 -14.656 1 95.06 11 VAL B O 1
ATOM 748 N N . CYS B 1 12 ? -2.189 -11.891 -13.031 1 96 12 CYS B N 1
ATOM 749 C CA . CYS B 1 12 ? -2.078 -10.578 -13.656 1 96 12 CYS B CA 1
ATOM 750 C C . CYS B 1 12 ? -3.221 -10.344 -14.641 1 96 12 CYS B C 1
ATOM 752 O O . CYS B 1 12 ? -2.988 -9.945 -15.781 1 96 12 CYS B O 1
ATOM 754 N N . LYS B 1 13 ? -4.398 -10.734 -14.375 1 96.31 13 LYS B N 1
ATOM 755 C CA . LYS B 1 13 ? -5.629 -10.375 -15.07 1 96.31 13 LYS B CA 1
ATOM 756 C C . LYS B 1 13 ? -6.289 -9.156 -14.422 1 96.31 13 LYS B C 1
ATOM 758 O O . LYS B 1 13 ? -6.957 -9.281 -13.398 1 96.31 13 LYS B O 1
ATOM 763 N N . PHE B 1 14 ? -6.133 -8.078 -15.07 1 96.31 14 PHE B N 1
ATOM 764 C CA . PHE B 1 14 ? -6.57 -6.805 -14.508 1 96.31 14 PHE B CA 1
ATOM 765 C C . PHE B 1 14 ? -8.008 -6.496 -14.922 1 96.31 14 PHE B C 1
ATOM 767 O O . PHE B 1 14 ? -8.242 -5.699 -15.836 1 96.31 14 PHE B O 1
ATOM 774 N N . ARG B 1 15 ? -8.945 -7.074 -14.203 1 94.88 15 ARG B N 1
ATOM 775 C CA . ARG B 1 15 ? -10.352 -6.926 -14.547 1 94.88 15 ARG B CA 1
ATOM 776 C C . ARG B 1 15 ? -11.203 -6.77 -13.289 1 94.88 15 ARG B C 1
ATOM 778 O O . ARG B 1 15 ? -12.438 -6.754 -13.367 1 94.88 15 ARG B O 1
ATOM 785 N N . ARG B 1 16 ? -10.594 -6.664 -12.195 1 92.69 16 ARG B N 1
ATOM 786 C CA . ARG B 1 16 ? -11.305 -6.496 -10.938 1 92.69 16 ARG B CA 1
ATOM 787 C C . ARG B 1 16 ? -11.531 -5.02 -10.625 1 92.69 16 ARG B C 1
ATOM 789 O O . ARG B 1 16 ? -10.57 -4.262 -10.461 1 92.69 16 ARG B O 1
ATOM 796 N N . PRO B 1 17 ? -12.805 -4.621 -10.516 1 91.81 17 PRO B N 1
ATOM 797 C CA . PRO B 1 17 ? -13.047 -3.23 -10.117 1 91.81 17 PRO B CA 1
ATOM 798 C C . PRO B 1 17 ? -12.672 -2.963 -8.664 1 91.81 17 PRO B C 1
ATOM 800 O O . PRO B 1 17 ? -12.867 -3.822 -7.805 1 91.81 17 PRO B O 1
ATOM 803 N N . GLY B 1 18 ? -12.07 -1.788 -8.484 1 89.75 18 GLY B N 1
ATOM 804 C CA . GLY B 1 18 ? -11.68 -1.431 -7.125 1 89.75 18 GLY B CA 1
ATOM 805 C C . GLY B 1 18 ? -11.484 0.061 -6.938 1 89.75 18 GLY B C 1
ATOM 806 O O . GLY B 1 18 ? -11.758 0.85 -7.844 1 89.75 18 GLY B O 1
ATOM 807 N N . PRO B 1 19 ? -11.008 0.438 -5.793 1 84.88 19 PRO B N 1
ATOM 808 C CA . PRO B 1 19 ? -10.938 1.854 -5.43 1 84.88 19 PRO B CA 1
ATOM 809 C C . PRO B 1 19 ? -9.945 2.635 -6.289 1 84.88 19 PRO B C 1
ATOM 811 O O . PRO B 1 19 ? -10.094 3.846 -6.465 1 84.88 19 PRO B O 1
ATOM 814 N N . ALA B 1 20 ? -8.977 1.981 -6.816 1 91.06 20 ALA B N 1
ATOM 815 C CA . ALA B 1 20 ? -7.957 2.652 -7.621 1 91.06 20 ALA B CA 1
ATOM 816 C C . ALA B 1 20 ? -8.07 2.256 -9.086 1 91.06 20 ALA B C 1
ATOM 818 O O . ALA B 1 20 ? -7.055 2.129 -9.781 1 91.06 20 ALA B O 1
ATOM 819 N N . GLY B 1 21 ? -9.297 1.954 -9.453 1 91.5 21 GLY B N 1
ATOM 820 C CA . GLY B 1 21 ? -9.516 1.562 -10.836 1 91.5 21 GLY B CA 1
ATOM 821 C C . GLY B 1 21 ? -9.602 0.059 -11.023 1 91.5 21 GLY B C 1
ATOM 822 O O . GLY B 1 21 ? -10.344 -0.621 -10.32 1 91.5 21 GLY B O 1
ATOM 823 N N . THR B 1 22 ? -8.805 -0.464 -11.93 1 95.62 22 THR B N 1
ATOM 824 C CA . THR B 1 22 ? -8.836 -1.889 -12.242 1 95.62 22 THR B CA 1
ATOM 825 C C . THR B 1 22 ? -7.703 -2.621 -11.531 1 95.62 22 THR B C 1
ATOM 827 O O . THR B 1 22 ? -6.547 -2.195 -11.586 1 95.62 22 THR B O 1
ATOM 830 N N . HIS B 1 23 ? -8.039 -3.693 -10.93 1 96.88 23 HIS B N 1
ATOM 831 C CA . HIS B 1 23 ? -7.113 -4.457 -10.102 1 96.88 23 HIS B CA 1
ATOM 832 C C . HIS B 1 23 ? -6.945 -5.875 -10.633 1 96.88 23 HIS B C 1
ATOM 834 O O . HIS B 1 23 ? -7.812 -6.383 -11.344 1 96.88 23 HIS B O 1
ATOM 840 N N . CYS B 1 24 ? -5.844 -6.438 -10.32 1 97.06 24 CYS B N 1
ATOM 841 C CA . CYS B 1 24 ? -5.594 -7.844 -10.617 1 97.06 24 CYS B CA 1
ATOM 842 C C . CYS B 1 24 ? -6.539 -8.742 -9.836 1 97.06 24 CYS B C 1
ATOM 844 O O . CYS B 1 24 ? -6.75 -8.539 -8.641 1 97.06 24 CYS B O 1
ATOM 846 N N . ILE B 1 25 ? -7.086 -9.805 -10.43 1 95.12 25 ILE B N 1
ATOM 847 C CA . ILE B 1 25 ? -8.047 -10.68 -9.773 1 95.12 25 ILE B CA 1
ATOM 848 C C . ILE B 1 25 ? -7.32 -11.57 -8.766 1 95.12 25 ILE B C 1
ATOM 850 O O . ILE B 1 25 ? -7.949 -12.141 -7.871 1 95.12 25 ILE B O 1
ATOM 854 N N . GLY B 1 26 ? -5.98 -11.695 -8.867 1 94.44 26 GLY B N 1
ATOM 855 C CA . GLY B 1 26 ? -5.203 -12.547 -7.98 1 94.44 26 GLY B CA 1
ATOM 856 C C . GLY B 1 26 ? -4.672 -11.82 -6.762 1 94.44 26 GLY B C 1
ATOM 857 O O . GLY B 1 26 ? -5.129 -12.055 -5.641 1 94.44 26 GLY B O 1
ATOM 858 N N . CYS B 1 27 ? -3.877 -10.805 -7.027 1 96.38 27 CYS B N 1
ATOM 859 C CA . CYS B 1 27 ? -3.195 -10.156 -5.91 1 96.38 27 CYS B CA 1
ATOM 860 C C . CYS B 1 27 ? -3.865 -8.836 -5.551 1 96.38 27 CYS B C 1
ATOM 862 O O . CYS B 1 27 ? -3.518 -8.211 -4.551 1 96.38 27 CYS B O 1
ATOM 864 N N . SER B 1 28 ? -4.746 -8.297 -6.422 1 96.38 28 SER B N 1
ATOM 865 C CA . SER B 1 28 ? -5.559 -7.105 -6.207 1 96.38 28 SER B CA 1
ATOM 866 C C . SER B 1 28 ? -4.734 -5.832 -6.375 1 96.38 28 SER B C 1
ATOM 868 O O . SER B 1 28 ? -5.172 -4.746 -5.992 1 96.38 28 SER B O 1
ATOM 870 N N . MET B 1 29 ? -3.535 -5.973 -6.93 1 97.06 29 MET B N 1
ATOM 871 C CA . MET B 1 29 ? -2.781 -4.762 -7.242 1 97.06 29 MET B CA 1
ATOM 872 C C . MET B 1 29 ? -3.24 -4.16 -8.57 1 97.06 29 MET B C 1
ATOM 874 O O . MET B 1 29 ? -3.709 -4.883 -9.453 1 97.06 29 MET B O 1
ATOM 878 N N . THR B 1 30 ? -3.125 -2.9 -8.656 1 97.69 30 THR B N 1
ATOM 879 C CA . THR B 1 30 ? -3.191 -2.271 -9.969 1 97.69 30 THR B CA 1
ATOM 880 C C . THR B 1 30 ? -1.869 -2.434 -10.719 1 97.69 30 THR B C 1
ATOM 882 O O . THR B 1 30 ? -0.864 -2.836 -10.125 1 97.69 30 THR B O 1
ATOM 885 N N . ARG B 1 31 ? -1.921 -2.061 -11.961 1 97.25 31 ARG B N 1
ATOM 886 C CA . ARG B 1 31 ? -0.68 -2.111 -12.727 1 97.25 31 ARG B CA 1
ATOM 887 C C . ARG B 1 31 ? 0.378 -1.198 -12.117 1 97.25 31 ARG B C 1
ATOM 889 O O . ARG B 1 31 ? 1.555 -1.56 -12.055 1 97.25 31 ARG B O 1
ATOM 896 N N . GLU B 1 32 ? -0.034 -0.042 -11.711 1 96.56 32 GLU B N 1
ATOM 897 C CA . GLU B 1 32 ? 0.9 0.912 -11.125 1 96.56 32 GLU B CA 1
ATOM 898 C C . GLU B 1 32 ? 1.474 0.384 -9.812 1 96.56 32 GLU B C 1
ATOM 900 O O . GLU B 1 32 ? 2.666 0.545 -9.539 1 96.56 32 GLU B O 1
ATOM 905 N N . GLN B 1 33 ? 0.634 -0.263 -9.008 1 97.56 33 GLN B N 1
ATOM 906 C CA . GLN B 1 33 ? 1.092 -0.847 -7.75 1 97.56 33 GLN B CA 1
ATOM 907 C C . GLN B 1 33 ? 2.086 -1.978 -8 1 97.56 33 GLN B C 1
ATOM 909 O O . GLN B 1 33 ? 3.057 -2.133 -7.258 1 97.56 33 GLN B O 1
ATOM 914 N N . LYS B 1 34 ? 1.857 -2.721 -8.969 1 97.31 34 LYS B N 1
ATOM 915 C CA . LYS B 1 34 ? 2.795 -3.775 -9.336 1 97.31 34 LYS B CA 1
ATOM 916 C C . LYS B 1 34 ? 4.145 -3.193 -9.75 1 97.31 34 LYS B C 1
ATOM 918 O O . LYS B 1 34 ? 5.191 -3.744 -9.414 1 97.31 34 LYS B O 1
ATOM 923 N N . LYS B 1 35 ? 4.133 -2.105 -10.508 1 96.12 35 LYS B N 1
ATOM 924 C CA . LYS B 1 35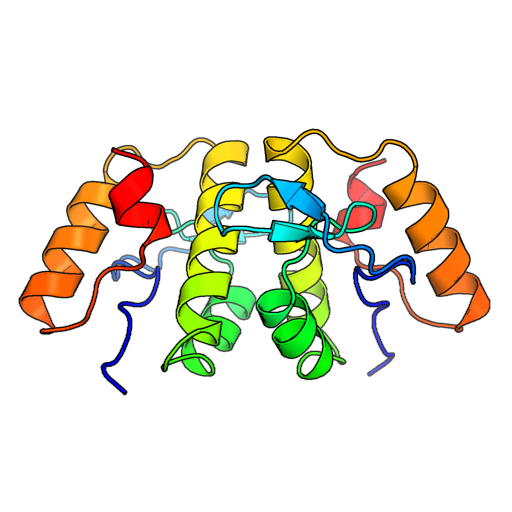 ? 5.371 -1.436 -10.883 1 96.12 35 LYS B CA 1
ATOM 925 C C . LYS B 1 35 ? 6.164 -1.009 -9.656 1 96.12 35 LYS B C 1
ATOM 927 O O . LYS B 1 35 ? 7.391 -1.143 -9.617 1 96.12 35 LYS B O 1
ATOM 932 N N . ILE B 1 36 ? 5.48 -0.521 -8.711 1 96.44 36 ILE B N 1
ATOM 933 C CA . ILE B 1 36 ? 6.137 -0.128 -7.465 1 96.44 36 ILE B CA 1
ATOM 934 C C . ILE B 1 36 ? 6.789 -1.347 -6.816 1 96.44 36 ILE B C 1
ATOM 936 O O . ILE B 1 36 ? 7.953 -1.297 -6.418 1 96.44 36 ILE B O 1
ATOM 940 N N . ALA B 1 37 ? 5.98 -2.432 -6.727 1 96.56 37 ALA B N 1
ATOM 941 C CA . ALA B 1 37 ? 6.473 -3.656 -6.105 1 96.56 37 ALA B CA 1
ATOM 942 C C . ALA B 1 37 ? 7.777 -4.113 -6.754 1 96.56 37 ALA B C 1
ATOM 944 O O . ALA B 1 37 ? 8.68 -4.602 -6.066 1 96.56 37 ALA B O 1
ATOM 945 N N . LYS B 1 38 ? 7.918 -3.904 -8.016 1 94.06 38 LYS B N 1
ATOM 946 C CA . LYS B 1 38 ? 9.086 -4.363 -8.766 1 94.06 38 LYS B CA 1
ATOM 947 C C . LYS B 1 38 ? 10.336 -3.578 -8.375 1 94.06 38 LYS B C 1
ATOM 949 O O . LYS B 1 38 ? 11.453 -4.051 -8.57 1 94.06 38 LYS B O 1
ATOM 954 N N . THR B 1 39 ? 10.133 -2.422 -7.824 1 92.94 39 THR B N 1
ATOM 955 C CA . THR B 1 39 ? 11.273 -1.592 -7.453 1 92.94 39 THR B CA 1
ATOM 956 C C . THR B 1 39 ? 11.695 -1.867 -6.012 1 92.94 39 THR B C 1
ATOM 958 O O . THR B 1 39 ? 12.742 -1.399 -5.566 1 92.94 39 THR B O 1
ATOM 961 N N . LEU B 1 40 ? 10.812 -2.627 -5.258 1 91.19 40 LEU B N 1
ATOM 962 C CA . LEU B 1 40 ? 11.031 -2.877 -3.838 1 91.19 40 LEU B CA 1
ATOM 963 C C . LEU B 1 40 ? 11.406 -4.336 -3.594 1 91.19 40 LEU B C 1
ATOM 965 O O . LEU B 1 40 ? 10.609 -5.098 -3.031 1 91.19 40 LEU B O 1
ATOM 969 N N . LYS B 1 41 ? 12.508 -4.719 -3.873 1 73.44 41 LYS B N 1
ATOM 970 C CA . LYS B 1 41 ? 12.758 -6.156 -3.873 1 73.44 41 LYS B CA 1
ATOM 971 C C . LYS B 1 41 ? 13.438 -6.598 -2.582 1 73.44 41 LYS B C 1
ATOM 973 O O . LYS B 1 41 ? 13.344 -7.766 -2.191 1 73.44 41 LYS B O 1
ATOM 978 N N . LYS B 1 42 ? 14.008 -5.75 -1.936 1 80.69 42 LYS B N 1
ATOM 979 C CA . LYS B 1 42 ? 14.797 -6.273 -0.825 1 80.69 42 LYS B CA 1
ATOM 980 C C . LYS B 1 42 ? 14.406 -5.613 0.492 1 80.69 42 LYS B C 1
ATOM 982 O O . LYS B 1 42 ? 13.906 -4.484 0.501 1 80.69 42 LYS B O 1
ATOM 987 N N . GLY B 1 43 ? 14.453 -6.543 1.487 1 85.69 43 GLY B N 1
ATOM 988 C CA . GLY B 1 43 ? 14.531 -6.07 2.861 1 85.69 43 GLY B CA 1
ATOM 989 C C . GLY B 1 43 ? 13.211 -5.508 3.371 1 85.69 43 GLY B C 1
ATOM 990 O O . GLY B 1 43 ? 12.148 -6.082 3.125 1 85.69 43 GLY B O 1
ATOM 991 N N . ALA B 1 44 ? 13.289 -4.574 4.16 1 90.88 44 ALA B N 1
ATOM 992 C CA . ALA B 1 44 ? 12.203 -4.012 4.965 1 90.88 44 ALA B CA 1
ATOM 993 C C . ALA B 1 44 ? 11.172 -3.316 4.082 1 90.88 44 ALA B C 1
ATOM 995 O O . ALA B 1 44 ? 9.977 -3.33 4.387 1 90.88 44 ALA B O 1
ATOM 996 N N . ALA B 1 45 ? 11.609 -2.807 2.949 1 93.38 45 ALA B N 1
ATOM 997 C CA . ALA B 1 45 ? 10.695 -2.1 2.059 1 93.38 45 ALA B CA 1
ATOM 998 C C . ALA B 1 45 ? 9.719 -3.068 1.391 1 93.38 45 ALA B C 1
ATOM 1000 O O . ALA B 1 45 ? 8.523 -2.781 1.282 1 93.38 45 ALA B O 1
ATOM 1001 N N . ALA B 1 46 ? 10.242 -4.172 0.969 1 95.44 46 ALA B N 1
ATOM 1002 C CA . ALA B 1 46 ? 9.406 -5.191 0.343 1 95.44 46 ALA B CA 1
ATOM 1003 C C . ALA B 1 46 ? 8.375 -5.734 1.327 1 95.44 46 ALA B C 1
ATOM 1005 O O . ALA B 1 46 ? 7.199 -5.887 0.984 1 95.44 46 ALA B O 1
ATOM 1006 N N . GLU B 1 47 ? 8.797 -5.961 2.529 1 94.5 47 GLU B N 1
ATOM 1007 C CA . GLU B 1 47 ? 7.902 -6.438 3.582 1 94.5 47 GLU B CA 1
ATOM 1008 C C . GLU B 1 47 ? 6.773 -5.441 3.842 1 94.5 47 GLU B C 1
ATOM 1010 O O . GLU B 1 47 ? 5.609 -5.828 3.945 1 94.5 47 GLU B O 1
ATOM 1015 N N . ALA B 1 48 ? 7.199 -4.25 3.932 1 96.12 48 ALA B N 1
ATOM 1016 C CA . ALA B 1 48 ? 6.238 -3.188 4.227 1 96.12 48 ALA B CA 1
ATOM 1017 C C . ALA B 1 48 ? 5.207 -3.057 3.107 1 96.12 48 ALA B C 1
ATOM 1019 O O . ALA B 1 48 ? 4.035 -2.779 3.367 1 96.12 48 ALA B O 1
ATOM 1020 N N . PHE B 1 49 ? 5.645 -3.232 1.862 1 97.12 49 PHE B N 1
ATOM 1021 C CA . PHE B 1 49 ? 4.734 -3.117 0.729 1 97.12 49 PHE B CA 1
ATOM 1022 C C . PHE B 1 49 ? 3.75 -4.277 0.704 1 97.12 49 PHE B C 1
ATOM 1024 O O . PHE B 1 49 ? 2.568 -4.09 0.407 1 97.12 49 PHE B O 1
ATOM 1031 N N . VAL B 1 50 ? 4.215 -5.473 1.062 1 96.5 50 VAL B N 1
ATOM 1032 C CA . VAL B 1 50 ? 3.332 -6.633 1.106 1 96.5 50 VAL B CA 1
ATOM 1033 C C . VAL B 1 50 ? 2.213 -6.391 2.117 1 96.5 50 VAL B C 1
ATOM 1035 O O . VAL B 1 50 ? 1.055 -6.73 1.863 1 96.5 50 VAL B O 1
ATOM 1038 N N . ALA B 1 51 ? 2.52 -5.766 3.207 1 96 51 ALA B N 1
ATOM 1039 C CA . ALA B 1 51 ? 1.519 -5.469 4.227 1 96 51 ALA B CA 1
ATOM 1040 C C . ALA B 1 51 ? 0.43 -4.551 3.676 1 96 51 ALA B C 1
ATOM 1042 O O . ALA B 1 51 ? -0.75 -4.715 3.994 1 96 51 ALA B O 1
ATOM 1043 N N . LEU B 1 52 ? 0.845 -3.621 2.881 1 96.81 52 LEU B N 1
ATOM 1044 C CA . LEU B 1 52 ? -0.118 -2.717 2.262 1 96.81 52 LEU B CA 1
ATOM 1045 C C . LEU B 1 52 ? -1.057 -3.477 1.33 1 96.81 52 LEU B C 1
ATOM 1047 O O . LEU B 1 52 ? -2.27 -3.248 1.342 1 96.81 52 LEU B O 1
ATOM 1051 N N . VAL B 1 53 ? -0.505 -4.348 0.55 1 96.38 53 VAL B N 1
ATOM 1052 C CA . VAL B 1 53 ? -1.3 -5.102 -0.413 1 96.38 53 VAL B CA 1
ATOM 1053 C C . VAL B 1 53 ? -2.264 -6.031 0.324 1 96.38 53 VAL B C 1
ATOM 1055 O O . VAL B 1 53 ? -3.416 -6.188 -0.084 1 96.38 53 VAL B O 1
ATOM 1058 N N . ILE B 1 54 ? -1.828 -6.543 1.42 1 94.31 54 ILE B N 1
ATOM 1059 C CA . ILE B 1 54 ? -2.689 -7.41 2.213 1 94.31 54 ILE B CA 1
ATOM 1060 C C . ILE B 1 54 ? -3.859 -6.605 2.775 1 94.31 54 ILE B C 1
ATOM 1062 O O . ILE B 1 54 ? -5 -7.078 2.779 1 94.31 54 ILE B O 1
ATOM 1066 N N . ALA B 1 55 ? -3.605 -5.449 3.246 1 93.38 55 ALA B N 1
ATOM 1067 C CA . ALA B 1 55 ? -4.68 -4.59 3.732 1 93.38 55 ALA B CA 1
ATOM 1068 C C . ALA B 1 55 ? -5.684 -4.285 2.623 1 93.38 55 ALA B C 1
ATOM 1070 O O . ALA B 1 55 ? -6.898 -4.336 2.846 1 93.38 55 ALA B O 1
ATOM 1071 N N . GLN B 1 56 ? -5.18 -3.984 1.471 1 94.38 56 GLN B N 1
ATOM 1072 C CA . GLN B 1 56 ? -6.055 -3.721 0.334 1 94.38 56 GLN B CA 1
ATOM 1073 C C . GLN B 1 56 ? -6.902 -4.945 -0.004 1 94.38 56 GLN B C 1
ATOM 1075 O O . GLN B 1 56 ? -8.102 -4.82 -0.262 1 94.38 56 GLN B O 1
ATOM 1080 N N . GLN B 1 57 ? -6.32 -6.098 0.085 1 92.88 57 GLN B N 1
ATOM 1081 C CA . GLN B 1 57 ? -7.055 -7.332 -0.173 1 92.88 57 GLN B CA 1
ATOM 1082 C C . GLN B 1 57 ? -8.18 -7.523 0.84 1 92.88 57 GLN B C 1
ATOM 1084 O O . GLN B 1 57 ? -9.266 -7.98 0.488 1 92.88 57 GLN B O 1
ATOM 1089 N N . SER B 1 58 ? -7.914 -7.168 2.004 1 90.5 58 SER B N 1
ATOM 1090 C CA . SER B 1 58 ? -8.898 -7.328 3.066 1 90.5 58 SER B CA 1
ATOM 1091 C C . SER B 1 58 ? -10.117 -6.441 2.828 1 90.5 58 SER B C 1
ATOM 1093 O O . SER B 1 58 ? -11.25 -6.828 3.143 1 90.5 58 SER B O 1
ATOM 1095 N N . VAL B 1 59 ? -9.875 -5.305 2.314 1 88.94 59 VAL B N 1
ATOM 1096 C CA . VAL B 1 59 ? -10.953 -4.355 2.055 1 88.94 59 VAL B CA 1
ATOM 1097 C C . VAL B 1 59 ? -11.742 -4.789 0.822 1 88.94 59 VAL B C 1
ATOM 1099 O O . VAL B 1 59 ? -12.961 -4.633 0.77 1 88.94 59 VAL B O 1
ATOM 1102 N N . MET B 1 60 ? -11.078 -5.309 -0.124 1 89.06 60 MET B N 1
ATOM 1103 C CA . MET B 1 60 ? -11.688 -5.648 -1.406 1 89.06 60 MET B CA 1
ATOM 1104 C C . MET B 1 60 ? -12.312 -7.039 -1.358 1 89.06 60 MET B C 1
ATOM 1106 O O . MET B 1 60 ? -13.094 -7.402 -2.236 1 89.06 60 MET B O 1
ATOM 1110 N N . GLY B 1 61 ? -12.148 -7.758 -0.263 1 78.31 61 GLY B N 1
ATOM 1111 C CA . GLY B 1 61 ? -12.57 -9.148 -0.21 1 78.31 61 GLY B CA 1
ATOM 1112 C C . GLY B 1 61 ? -11.516 -10.109 -0.739 1 78.31 61 GLY B C 1
ATOM 1113 O O . GLY B 1 61 ? -11.172 -10.07 -1.923 1 78.31 61 GLY B O 1
ATOM 1114 N N . GLY B 1 62 ? -10.555 -10.484 0.149 1 62.72 62 GLY B N 1
ATOM 1115 C CA . GLY B 1 62 ? -9.43 -11.352 -0.143 1 62.72 62 GLY B CA 1
ATOM 1116 C C . GLY B 1 62 ? -9.797 -12.523 -1.033 1 62.72 62 GLY B C 1
ATOM 1117 O O . GLY B 1 62 ? -10.977 -12.836 -1.204 1 62.72 62 GLY B O 1
ATOM 1118 N N . TYR B 1 63 ? -8.914 -12.781 -1.937 1 65.06 63 TYR B N 1
ATOM 1119 C CA . TYR B 1 63 ? -8.969 -14.094 -2.568 1 65.06 63 TYR B CA 1
ATOM 1120 C C . TYR B 1 63 ? -8.469 -15.172 -1.618 1 65.06 63 TYR B C 1
ATOM 1122 O O . TYR B 1 63 ? -7.32 -15.133 -1.169 1 65.06 63 TYR B O 1
ATOM 1130 N N . ARG B 1 64 ? -9.328 -15.898 -1.085 1 73.31 64 ARG B N 1
ATOM 1131 C CA . ARG B 1 64 ? -9.039 -16.938 -0.1 1 73.31 64 ARG B CA 1
ATOM 1132 C C . ARG B 1 64 ? -7.797 -17.734 -0.494 1 73.31 64 ARG B C 1
ATOM 1134 O O . ARG B 1 64 ? -7.043 -18.188 0.37 1 73.31 64 ARG B O 1
ATOM 1141 N N . HIS B 1 65 ? -7.582 -17.719 -1.757 1 86.56 65 HIS B N 1
ATOM 1142 C CA . HIS B 1 65 ? -6.512 -18.594 -2.221 1 86.56 65 HIS B CA 1
ATOM 1143 C C . HIS B 1 65 ? -5.195 -17.844 -2.354 1 86.56 65 HIS B C 1
ATOM 1145 O O . HIS B 1 65 ? -4.16 -18.438 -2.648 1 86.56 65 HIS B O 1
ATOM 1151 N N . TRP B 1 66 ? -5.203 -16.578 -2.105 1 93.69 66 TRP B N 1
ATOM 1152 C CA . TRP B 1 66 ? -3.996 -15.797 -2.33 1 93.69 66 TRP B CA 1
ATOM 1153 C C . TRP B 1 66 ? -2.869 -16.25 -1.409 1 93.69 66 TRP B C 1
ATOM 1155 O O . TRP B 1 66 ? -1.736 -16.453 -1.855 1 93.69 66 TRP B O 1
ATOM 1165 N N . ARG B 1 67 ? -3.176 -16.406 -0.171 1 92.94 67 ARG B N 1
ATOM 1166 C CA . ARG B 1 67 ? -2.139 -16.75 0.796 1 92.94 67 ARG B CA 1
ATOM 1167 C C . ARG B 1 67 ? -1.455 -18.062 0.42 1 92.94 67 ARG B C 1
ATOM 1169 O O . ARG B 1 67 ? -0.226 -18.156 0.431 1 92.94 67 ARG B O 1
ATOM 1176 N N . ALA B 1 68 ? -2.285 -19.047 0.132 1 94.44 68 ALA B N 1
ATOM 1177 C CA . ALA B 1 68 ? -1.734 -20.344 -0.263 1 94.44 68 ALA B CA 1
ATOM 1178 C C . ALA B 1 68 ? -0.884 -20.219 -1.524 1 94.44 68 ALA B C 1
ATOM 1180 O O . ALA B 1 68 ? 0.206 -20.797 -1.605 1 94.44 68 ALA B O 1
ATOM 1181 N N . ALA B 1 69 ? -1.36 -19.5 -2.482 1 96 69 ALA B N 1
ATOM 1182 C CA . ALA B 1 69 ? -0.625 -19.297 -3.729 1 96 69 ALA B CA 1
ATOM 1183 C C . ALA B 1 69 ? 0.665 -18.516 -3.482 1 96 69 ALA B C 1
ATOM 1185 O O . ALA B 1 69 ? 1.699 -18.812 -4.09 1 96 69 ALA B O 1
ATOM 1186 N N . TYR B 1 70 ? 0.601 -17.516 -2.654 1 96.31 70 TYR B N 1
ATOM 1187 C CA . TYR B 1 70 ? 1.762 -16.719 -2.275 1 96.31 70 TYR B CA 1
ATOM 1188 C C . TYR B 1 70 ? 2.842 -17.594 -1.648 1 96.31 70 TYR B C 1
ATOM 1190 O O . TYR B 1 70 ? 4.016 -17.5 -2.02 1 96.31 70 TYR B O 1
ATOM 1198 N N . LEU B 1 71 ? 2.451 -18.406 -0.695 1 95.62 71 LEU B N 1
ATOM 1199 C CA . LEU B 1 71 ? 3.396 -19.297 -0.024 1 95.62 71 LEU B CA 1
ATOM 1200 C C . LEU B 1 71 ? 4.004 -20.297 -1.009 1 95.62 71 LEU B C 1
ATOM 1202 O O . LEU B 1 71 ? 5.207 -20.562 -0.967 1 95.62 71 LEU B O 1
ATOM 1206 N N . LYS B 1 72 ? 3.225 -20.828 -1.849 1 96.44 72 LYS B N 1
ATOM 1207 C CA . LYS B 1 72 ? 3.715 -21.766 -2.859 1 96.44 72 LYS B CA 1
ATOM 1208 C C . LYS B 1 72 ? 4.734 -21.094 -3.775 1 96.44 72 LYS B C 1
ATOM 1210 O O . LYS B 1 72 ? 5.766 -21.688 -4.102 1 96.44 72 LYS B O 1
ATOM 1215 N N . ARG B 1 73 ? 4.48 -19.906 -4.16 1 96.19 73 ARG B N 1
ATOM 1216 C CA . ARG B 1 73 ? 5.391 -19.172 -5.035 1 96.19 73 ARG B CA 1
ATOM 1217 C C . ARG B 1 73 ? 6.691 -18.844 -4.316 1 96.19 73 ARG B C 1
ATOM 1219 O O . ARG B 1 73 ? 7.77 -18.891 -4.914 1 96.19 73 ARG B O 1
ATOM 1226 N N . SER B 1 74 ? 6.562 -18.438 -3.098 1 95.69 74 SER B N 1
ATOM 1227 C CA . SER B 1 74 ? 7.762 -18.172 -2.309 1 95.69 74 SER B CA 1
ATOM 1228 C C . SER B 1 74 ? 8.68 -19.375 -2.26 1 95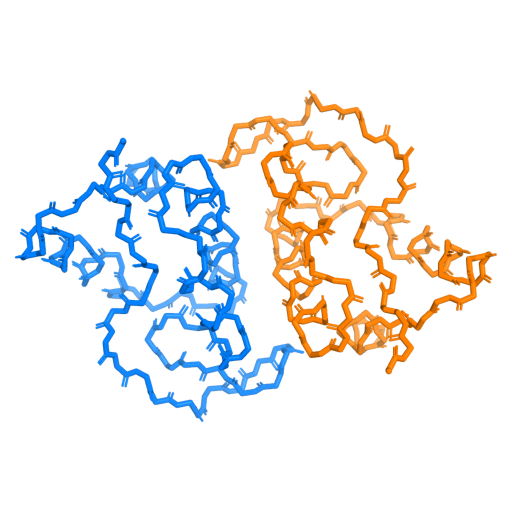.69 74 SER B C 1
ATOM 1230 O O . SER B 1 74 ? 9.891 -19.25 -2.43 1 95.69 74 SER B O 1
ATOM 1232 N N . LEU B 1 75 ? 8.125 -20.5 -1.997 1 95.56 75 LEU B N 1
ATOM 1233 C CA . LEU B 1 75 ? 8.883 -21.75 -1.947 1 95.56 75 LEU B CA 1
ATOM 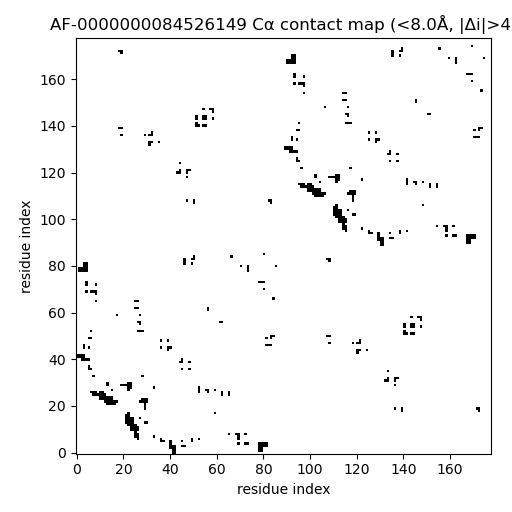1234 C C . LEU B 1 75 ? 9.5 -22.062 -3.305 1 95.56 75 LEU B C 1
ATOM 1236 O O . LEU B 1 75 ? 10.688 -22.406 -3.389 1 95.56 75 LEU B O 1
ATOM 1240 N N . LYS B 1 76 ? 8.75 -21.969 -4.32 1 96.56 76 LYS B N 1
ATOM 1241 C CA . LYS B 1 76 ? 9.203 -22.281 -5.672 1 96.56 76 LYS B CA 1
ATOM 1242 C C . LYS B 1 76 ? 10.375 -21.375 -6.07 1 96.56 76 LYS B C 1
ATOM 1244 O O . LYS B 1 76 ? 11.328 -21.844 -6.707 1 96.56 76 LYS B O 1
ATOM 1249 N N . LYS B 1 77 ? 10.32 -20.125 -5.703 1 95.25 77 LYS B N 1
ATOM 1250 C CA . LYS B 1 77 ? 11.32 -19.141 -6.121 1 95.25 77 LYS B CA 1
ATOM 1251 C C . LYS B 1 77 ? 12.469 -19.062 -5.121 1 95.25 77 LYS B C 1
ATOM 1253 O O . LYS B 1 77 ? 13.492 -18.422 -5.391 1 95.25 77 LYS B O 1
ATOM 1258 N N . GLY B 1 78 ? 12.305 -19.688 -3.984 1 94.69 78 GLY B N 1
ATOM 1259 C CA . GLY B 1 78 ? 13.336 -19.641 -2.959 1 94.69 78 GLY B CA 1
ATOM 1260 C C . GLY B 1 78 ? 13.453 -18.266 -2.303 1 94.69 78 GLY B C 1
ATOM 1261 O O . GLY B 1 78 ? 14.562 -17.797 -2.037 1 94.69 78 GLY B O 1
ATOM 1262 N N . ARG B 1 79 ? 12.297 -17.594 -2.15 1 94.69 79 ARG B N 1
ATOM 1263 C CA . ARG B 1 79 ? 12.266 -16.266 -1.558 1 94.69 79 ARG B CA 1
ATOM 1264 C C . ARG B 1 79 ? 11.672 -16.297 -0.155 1 94.69 79 ARG B C 1
ATOM 1266 O O . ARG B 1 79 ? 10.906 -17.219 0.177 1 94.69 79 ARG B O 1
ATOM 1273 N N . ARG B 1 80 ? 11.992 -15.367 0.619 1 93.81 80 ARG B N 1
ATOM 1274 C CA . ARG B 1 80 ? 11.445 -15.258 1.97 1 93.81 80 ARG B CA 1
ATOM 1275 C C . ARG B 1 80 ? 9.984 -14.844 1.941 1 93.81 80 ARG B C 1
ATOM 1277 O O . ARG B 1 80 ? 9.586 -13.992 1.145 1 93.81 80 ARG B O 1
ATOM 1284 N N . VAL B 1 81 ? 9.266 -15.336 2.934 1 94.62 81 VAL B N 1
ATOM 1285 C CA . VAL B 1 81 ? 7.871 -14.938 3.111 1 94.62 81 VAL B CA 1
ATOM 1286 C C . VAL B 1 81 ? 7.797 -13.703 4.008 1 94.62 81 VAL B C 1
ATOM 1288 O O . VAL B 1 81 ? 8.469 -13.633 5.039 1 94.62 81 VAL B O 1
ATOM 1291 N N . ALA B 1 82 ? 7.035 -12.82 3.57 1 93.81 82 ALA B N 1
ATOM 1292 C CA . ALA B 1 82 ? 6.855 -11.633 4.402 1 93.81 82 ALA B CA 1
ATOM 1293 C C . ALA B 1 82 ? 6.27 -11.992 5.762 1 93.81 82 ALA B C 1
ATOM 1295 O O . ALA B 1 82 ? 5.387 -12.852 5.859 1 93.81 82 ALA B O 1
ATOM 1296 N N . GLU B 1 83 ? 6.648 -11.305 6.75 1 91.69 83 GLU B N 1
ATOM 1297 C CA . GLU B 1 83 ? 6.227 -11.602 8.117 1 91.69 83 GLU B CA 1
ATOM 1298 C C . GLU B 1 83 ? 4.715 -11.445 8.266 1 91.69 83 GLU B C 1
ATOM 1300 O O . GLU B 1 83 ? 4.074 -12.219 8.984 1 91.69 83 GLU B O 1
ATOM 1305 N N . VAL B 1 84 ? 4.195 -10.492 7.594 1 89.69 84 VAL B N 1
ATOM 1306 C CA . VAL B 1 84 ? 2.773 -10.188 7.715 1 89.69 84 VAL B CA 1
ATOM 1307 C C . VAL B 1 84 ? 1.944 -11.352 7.176 1 89.69 84 VAL B C 1
ATOM 1309 O O . VAL B 1 84 ? 0.784 -11.523 7.555 1 89.69 84 VAL B O 1
ATOM 1312 N N . VAL B 1 85 ? 2.479 -12.078 6.305 1 89.31 85 VAL B N 1
ATOM 1313 C CA . VAL B 1 85 ? 1.78 -13.227 5.742 1 89.31 85 VAL B CA 1
ATOM 1314 C C . VAL B 1 85 ? 1.838 -14.398 6.723 1 89.31 85 VAL B C 1
ATOM 1316 O O . VAL B 1 85 ? 0.897 -15.188 6.809 1 89.31 85 VAL B O 1
ATOM 1319 N N . ARG B 1 86 ? 2.949 -14.438 7.445 1 81.75 86 ARG B N 1
ATOM 1320 C CA . ARG B 1 86 ? 3.139 -15.5 8.43 1 81.75 86 ARG B CA 1
ATOM 1321 C C . ARG B 1 86 ? 2.195 -15.32 9.609 1 81.75 86 ARG B C 1
ATOM 1323 O O . ARG B 1 86 ? 1.665 -16.297 10.141 1 81.75 86 ARG B O 1
ATOM 1330 N N . GLY B 1 87 ? 2.053 -14.031 10.062 1 64.31 87 GLY B N 1
ATOM 1331 C CA . GLY B 1 87 ? 1.208 -13.773 11.219 1 64.31 87 GLY B CA 1
ATOM 1332 C C . GLY B 1 87 ? -0.273 -13.789 10.891 1 64.31 87 GLY B C 1
ATOM 1333 O O . GLY B 1 87 ? -1.113 -13.781 11.789 1 64.31 87 GLY B O 1
ATOM 1334 N N . ALA B 1 88 ? -0.642 -13.617 9.633 1 57.5 88 ALA B N 1
ATOM 1335 C CA . ALA B 1 88 ? -2.049 -13.625 9.25 1 57.5 88 ALA B CA 1
ATOM 1336 C C . ALA B 1 88 ? -2.641 -15.023 9.344 1 57.5 88 ALA B C 1
ATOM 1338 O O . ALA B 1 88 ? -3.854 -15.203 9.203 1 57.5 88 ALA B O 1
ATOM 1339 N N . GLY B 1 89 ? -1.895 -16.016 9.758 1 43.66 89 GLY B N 1
ATOM 1340 C CA . GLY B 1 89 ? -2.395 -17.359 9.984 1 43.66 89 GLY B CA 1
ATOM 1341 C C . GLY B 1 89 ? -2.893 -17.578 11.398 1 43.66 89 GLY B C 1
ATOM 1342 O O . GLY B 1 89 ? -2.527 -16.844 12.312 1 43.66 89 GLY B O 1
#

pLDDT: mean 90.85, std 10.02, range [42.81, 97.69]

Foldseek 3Di:
DFWEQALDLPQQDFADQDDVGTAGPAQRHDPVLVVVLVVQTDDPSNLVSNVVSVVRCVVSPHDPCSLVSSVVVCVVVVGDYRVVSVVVD/DFWEQALDLPQQDFADQDDVGTAGPAQRHDPVLVVVLVVQTDDPSNLVSSVVSVVRCVVSPHDPCSLVSSVVVCVVVVGDYRVVSVVVD

Organism: NCBI:txid1123501

Sequence (178 aa):
MAKVQSPCIGVCKFRRPGPAGTHCIGCSMTREQKKIAKTLKKGAAAEAFVALVIAQQSVMGGYRHWRAAYLKRSLKKGRRVAEVVRGAGMAKVQSPCIGVCKFRRPGPAGTHCIGCSMTREQKKIAKTLKKGAAAEAFVALVIAQQSVMGGYRHWRAAYLKRSLKKGRRVAEVVRGAG

Solvent-accessible surface area (backbone atoms only — not comparable to full-atom values): 9761 Å² total; per-residue (Å²): 123,70,44,42,47,64,69,65,68,83,64,77,47,66,73,29,81,52,83,80,45,50,13,16,68,52,51,54,42,29,70,51,44,48,55,52,50,72,74,34,46,48,52,64,46,25,41,42,49,42,44,30,46,50,26,34,25,60,70,72,58,55,50,85,57,38,63,61,45,40,52,52,49,16,62,75,70,71,31,41,74,40,62,53,64,64,66,73,103,124,70,44,41,48,65,68,67,67,83,64,79,48,68,73,30,82,53,82,80,45,49,12,15,67,53,49,53,41,29,70,53,45,48,56,51,51,71,75,33,46,48,52,64,48,24,40,42,50,41,44,31,44,50,26,33,25,61,70,71,59,56,48,84,59,38,63,60,46,40,53,51,47,16,62,73,70,72,32,42,74,42,64,51,66,64,65,72,102

Secondary structure (DSSP, 8-state):
-PBBPPS--S---EEEEETTEEEETTT---HHHHHHHHH--BHHHHHHHHHHHHHHHHHH---TTHHHHHHHHHHHHT-BPPHHHHHT-/-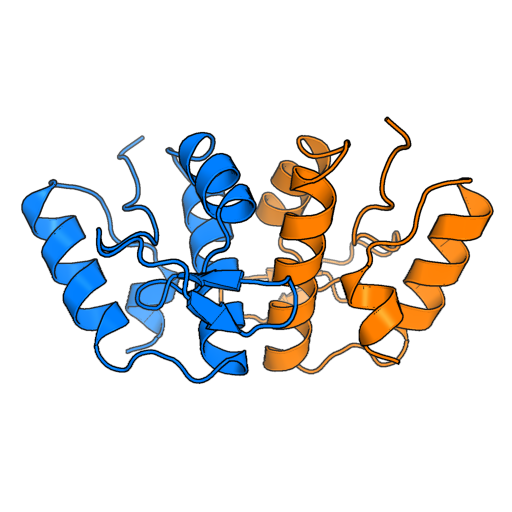PBBPPS--S---EEEEETTEEEETTT---HHHHHHHHH--BHHHHHHHHHHHHHHHHHH---TTHHHHHHHHHHHHT-BPPHHHHHT-

Radius of gyration: 15.37 Å; Cα contacts (8 Å, |Δi|>4): 290; chains: 2; bounding box: 36×47×34 Å